Protein AF-A0AAU0UJY5-F1 (afdb_monomer)

Solvent-accessible surface area (backbone atoms only — not comparable to full-atom values): 5313 Å² total; per-residue (Å²): 139,72,35,35,26,41,37,38,52,58,95,72,60,70,68,59,39,50,55,51,46,69,63,36,42,86,74,58,39,49,67,48,98,56,62,49,30,35,36,32,80,39,53,58,68,58,50,48,68,59,44,50,62,57,39,45,75,74,70,46,58,52,42,83,30,39,36,37,37,23,26,42,86,87,66,46,75,42,35,34,36,46,70,77,39,81,48,68,56,74,79,90,76,132

Foldseek 3Di:
DFKKKKKFFPDDDPVLLVVLCVVCVVVAWAADVPSRIIMHRDDPVVVCVPNVVSCVVSPHPCQATMKMWIADPVRDTAWMDHNNDIDGDDPPDD

Secondary structure (DSSP, 8-state):
---EEEEEE-S--HHHHHHHHHHHGGGT-EE-SSTTEEEEES-HHHHHHHHHHHHHHTT--HHHHEEEEEE-TT--EEEEEETTEEEE---S--

Radius of gyration: 13.23 Å; Cα contacts (8 Å, |Δi|>4): 161; chains: 1; bounding box: 33×24×38 Å

Mean predicted aligned error: 5.5 Å

Nearest PDB structures (foldseek):
  6zi1-assembly1_AAA  TM=7.042E-01  e=6.675E-01  Haemophilus influenzae 86-028NP
  1eb0-assembly1_A  TM=5.970E-01  e=4.553E-01  Sporosarcina pasteurii
  1gmv-assembly1_B  TM=5.786E-01  e=1.112E+00  Klebsiella aerogenes
  1gmw-assembly1_D  TM=5.783E-01  e=1.185E+00  Klebsiella aerogenes
  1gmu-assembly3_C  TM=5.522E-01  e=1.263E+00  Klebsiella aerogenes

Structure (mmCIF, N/CA/C/O backbone):
data_AF-A0AAU0UJY5-F1
#
_entry.id   AF-A0AAU0UJY5-F1
#
loop_
_atom_site.group_PDB
_atom_site.id
_atom_site.type_symbol
_atom_site.label_atom_id
_atom_site.label_alt_id
_atom_site.label_comp_id
_atom_site.label_asym_id
_atom_site.label_entity_id
_atom_site.label_seq_id
_atom_site.pdbx_PDB_ins_code
_atom_site.Cartn_x
_atom_site.Cartn_y
_atom_site.Cartn_z
_atom_site.occupancy
_atom_site.B_iso_or_equiv
_atom_site.auth_seq_id
_atom_site.auth_comp_id
_atom_site.auth_asym_id
_atom_site.auth_atom_id
_atom_site.pdbx_PDB_model_num
ATOM 1 N N . MET A 1 1 ? 21.065 -1.564 -5.754 1.00 56.19 1 MET A N 1
ATOM 2 C CA . MET A 1 1 ? 19.831 -1.329 -6.517 1.00 56.19 1 MET A CA 1
ATOM 3 C C . MET A 1 1 ? 18.679 -1.501 -5.556 1.00 56.19 1 MET A C 1
ATOM 5 O O . MET A 1 1 ? 18.430 -2.622 -5.123 1.00 56.19 1 MET A O 1
ATOM 9 N N . LEU A 1 2 ? 18.086 -0.397 -5.112 1.00 67.06 2 LEU A N 1
ATOM 10 C CA . LEU A 1 2 ? 16.936 -0.413 -4.209 1.00 67.06 2 LEU A CA 1
ATOM 11 C C . LEU A 1 2 ? 15.679 -0.104 -5.023 1.00 67.06 2 LEU A C 1
ATOM 13 O O . LEU A 1 2 ? 15.510 1.012 -5.506 1.00 67.06 2 LEU A O 1
ATOM 17 N N . ASN A 1 3 ? 14.810 -1.100 -5.182 1.00 82.56 3 ASN A N 1
ATOM 18 C CA . ASN A 1 3 ? 13.511 -0.905 -5.815 1.00 82.56 3 ASN A CA 1
ATOM 19 C C . ASN A 1 3 ? 12.561 -0.198 -4.842 1.00 82.56 3 ASN A C 1
ATOM 21 O O . ASN A 1 3 ? 12.641 -0.383 -3.621 1.00 82.56 3 ASN A O 1
ATOM 25 N N . LYS A 1 4 ? 11.650 0.605 -5.389 1.00 90.62 4 LYS A N 1
ATOM 26 C CA . LYS A 1 4 ? 10.583 1.255 -4.626 1.00 90.62 4 LYS A CA 1
ATOM 27 C C . LYS A 1 4 ? 9.235 0.681 -5.023 1.00 90.62 4 LYS A C 1
ATOM 29 O O . LYS A 1 4 ? 8.931 0.563 -6.207 1.00 90.62 4 LYS A O 1
ATOM 34 N N . VAL A 1 5 ? 8.408 0.376 -4.032 1.00 92.62 5 VAL A N 1
ATOM 35 C CA . VAL A 1 5 ? 7.012 -0.003 -4.230 1.00 92.62 5 VAL A CA 1
ATOM 36 C C . VAL A 1 5 ? 6.128 1.158 -3.819 1.00 92.62 5 VAL A C 1
ATOM 38 O O . VAL A 1 5 ? 6.148 1.579 -2.666 1.00 92.62 5 VAL A O 1
ATOM 41 N N . ASN A 1 6 ? 5.307 1.614 -4.756 1.00 93.81 6 ASN A N 1
ATOM 42 C CA . ASN A 1 6 ? 4.267 2.604 -4.533 1.00 93.81 6 ASN A CA 1
ATOM 43 C C . ASN A 1 6 ? 2.919 1.891 -4.462 1.00 93.81 6 ASN A C 1
ATOM 45 O O . ASN A 1 6 ? 2.554 1.150 -5.377 1.00 93.81 6 ASN A O 1
ATOM 49 N N . GLY A 1 7 ? 2.172 2.121 -3.392 1.00 92.94 7 GLY A N 1
ATOM 50 C CA . GLY A 1 7 ? 0.849 1.565 -3.175 1.00 92.94 7 GLY A CA 1
ATOM 51 C C . GLY A 1 7 ? -0.247 2.619 -3.194 1.00 92.94 7 GLY A C 1
ATOM 52 O O . GLY A 1 7 ? -0.039 3.780 -2.836 1.00 92.94 7 GLY A O 1
ATOM 53 N N . SER A 1 8 ? -1.438 2.200 -3.611 1.00 92.88 8 SER A N 1
ATOM 54 C CA . SER A 1 8 ? -2.661 2.982 -3.460 1.00 92.88 8 SER A CA 1
ATOM 55 C C . SER A 1 8 ? -3.864 2.107 -3.115 1.00 92.88 8 SER A C 1
ATOM 57 O O . SER A 1 8 ? -3.942 0.957 -3.552 1.00 92.88 8 SER A O 1
ATOM 59 N N . LEU A 1 9 ? -4.793 2.674 -2.343 1.00 90.44 9 LEU A N 1
ATOM 60 C CA . LEU A 1 9 ? -6.050 2.052 -1.925 1.00 90.44 9 LEU A CA 1
ATOM 61 C C . LEU A 1 9 ? -7.260 2.874 -2.384 1.00 90.44 9 LEU A C 1
ATOM 63 O O . LEU A 1 9 ? -7.292 4.089 -2.200 1.00 90.44 9 LEU A O 1
ATOM 67 N N . LYS A 1 10 ? -8.288 2.236 -2.950 1.00 86.12 10 LYS A N 1
ATOM 68 C CA . LYS A 1 10 ? -9.509 2.928 -3.412 1.00 86.12 10 LYS A CA 1
ATOM 69 C C . LYS A 1 10 ? -10.662 2.816 -2.412 1.00 86.12 10 LYS A C 1
ATOM 71 O O . LYS A 1 10 ? -10.778 1.833 -1.701 1.00 86.12 10 LYS A O 1
ATOM 76 N N . GLY A 1 11 ? -11.540 3.828 -2.385 1.00 69.25 11 GLY A N 1
ATOM 77 C CA . GLY A 1 11 ? -12.889 3.714 -1.802 1.00 69.25 11 GLY A CA 1
ATOM 78 C C . GLY A 1 11 ? -12.997 3.691 -0.269 1.00 69.25 11 GLY A C 1
ATOM 79 O O . GLY A 1 11 ? -13.998 3.209 0.258 1.00 69.25 11 GLY A O 1
ATOM 80 N N . MET A 1 12 ? -12.004 4.200 0.468 1.00 72.94 12 MET A N 1
ATOM 81 C CA . MET A 1 12 ? -11.883 3.920 1.908 1.00 72.94 12 MET A CA 1
ATOM 82 C C . MET A 1 12 ? -12.267 5.067 2.844 1.00 72.94 12 MET A C 1
ATOM 84 O O . MET A 1 12 ? -11.991 6.241 2.604 1.00 72.94 12 MET A O 1
ATOM 88 N N . LYS A 1 13 ? -12.847 4.693 3.994 1.00 82.06 13 LYS A N 1
ATOM 89 C CA . LYS A 1 13 ? -13.102 5.609 5.115 1.00 82.06 13 LYS A CA 1
ATOM 90 C C . LYS A 1 13 ? -11.784 6.012 5.781 1.00 82.06 13 LYS A C 1
ATOM 92 O O . LYS A 1 13 ? -10.959 5.155 6.101 1.00 82.06 13 LYS A O 1
ATOM 97 N N . ALA A 1 14 ? -11.641 7.300 6.094 1.00 84.44 14 ALA A N 1
ATOM 98 C CA . ALA A 1 14 ? -10.430 7.871 6.691 1.00 84.44 14 ALA A CA 1
ATOM 99 C C . ALA A 1 14 ? -9.961 7.158 7.978 1.00 84.44 14 ALA A C 1
ATOM 101 O O . ALA A 1 14 ? -8.762 7.037 8.212 1.00 84.44 14 ALA A O 1
ATOM 102 N N . GLU A 1 15 ? -10.881 6.647 8.802 1.00 87.88 15 GLU A N 1
ATOM 103 C CA . GLU A 1 15 ? -10.535 5.927 10.037 1.00 87.88 15 GLU A CA 1
ATOM 10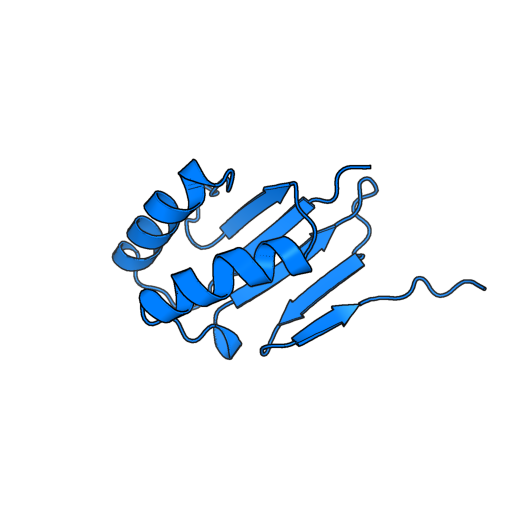4 C C . GLU A 1 15 ? -9.753 4.628 9.770 1.00 87.88 15 GLU A C 1
ATOM 106 O O . GLU A 1 15 ? -8.790 4.327 10.474 1.00 87.88 15 GLU A O 1
ATOM 111 N N . ARG A 1 16 ? -10.126 3.871 8.729 1.00 86.94 16 ARG A N 1
ATOM 112 C CA . ARG A 1 16 ? -9.439 2.620 8.370 1.00 86.94 16 ARG A CA 1
ATOM 113 C C . ARG A 1 16 ? -8.057 2.890 7.792 1.00 86.94 16 ARG A C 1
ATOM 115 O O . ARG A 1 16 ? -7.112 2.201 8.157 1.00 86.94 16 ARG A O 1
ATOM 122 N N . LEU A 1 17 ? -7.929 3.931 6.967 1.00 89.44 17 LEU A N 1
ATOM 123 C CA . LEU A 1 17 ? -6.635 4.363 6.431 1.00 89.44 17 LEU A CA 1
ATOM 124 C C . LEU A 1 17 ? -5.672 4.793 7.545 1.00 89.44 17 LEU A C 1
ATOM 126 O O . LEU A 1 17 ? -4.494 4.464 7.492 1.00 89.44 17 LEU A O 1
ATOM 130 N N . ARG A 1 18 ? -6.168 5.454 8.600 1.00 91.69 18 ARG A N 1
ATOM 131 C CA . ARG A 1 18 ? -5.349 5.787 9.780 1.00 91.69 18 ARG A CA 1
ATOM 132 C C . ARG A 1 18 ? -4.880 4.546 10.540 1.00 91.69 18 ARG A C 1
ATOM 134 O O . ARG A 1 18 ? -3.724 4.495 10.942 1.00 91.69 18 ARG A O 1
ATOM 141 N N . LYS A 1 19 ? -5.749 3.544 10.725 1.00 92.38 19 LYS A N 1
ATOM 142 C CA . LYS A 1 19 ? -5.365 2.268 11.361 1.00 92.38 19 LYS A CA 1
ATOM 143 C C . LYS A 1 19 ? -4.297 1.546 10.546 1.00 92.38 19 LYS A C 1
ATOM 145 O O . LYS A 1 19 ? -3.288 1.141 11.109 1.00 92.38 19 LYS A O 1
ATOM 150 N N . LEU A 1 20 ? -4.496 1.463 9.231 1.00 91.50 20 LEU A N 1
ATOM 151 C CA . LEU A 1 20 ? -3.526 0.881 8.310 1.00 91.50 20 LEU A CA 1
ATOM 152 C C . LEU A 1 20 ? -2.178 1.609 8.390 1.00 91.50 20 LEU A C 1
ATOM 154 O O . LEU A 1 20 ? -1.151 0.969 8.584 1.00 91.50 20 LEU A O 1
ATOM 158 N N . LYS A 1 21 ? -2.191 2.945 8.325 1.00 93.00 21 LYS A N 1
ATOM 159 C CA . LYS A 1 21 ? -0.995 3.777 8.475 1.00 93.00 21 LYS A CA 1
ATOM 160 C C . LYS A 1 21 ? -0.228 3.452 9.759 1.00 93.00 21 LYS A C 1
ATOM 162 O O . LYS A 1 21 ? 0.958 3.152 9.691 1.00 93.00 21 LYS A O 1
ATOM 167 N N . ASN A 1 22 ? -0.907 3.443 10.905 1.00 94.06 22 ASN A N 1
ATOM 168 C CA . ASN A 1 22 ? -0.272 3.175 12.199 1.00 94.06 22 ASN A CA 1
ATOM 169 C C . ASN A 1 22 ? 0.370 1.778 12.282 1.00 94.06 22 ASN A C 1
ATOM 171 O O . ASN A 1 22 ? 1.309 1.587 13.048 1.00 94.06 22 ASN A O 1
ATOM 175 N N . MET A 1 23 ? -0.143 0.799 11.530 1.00 93.00 23 MET A N 1
ATOM 176 C CA . MET A 1 23 ? 0.427 -0.552 11.468 1.00 93.00 23 MET A CA 1
ATOM 177 C C . MET A 1 23 ? 1.622 -0.639 10.515 1.00 93.00 23 MET A C 1
ATOM 179 O O . MET A 1 23 ? 2.555 -1.391 10.780 1.00 93.00 23 MET A O 1
ATOM 183 N N . LEU A 1 24 ? 1.599 0.122 9.420 1.00 92.81 24 LEU A N 1
ATOM 184 C CA . LEU A 1 24 ? 2.596 0.037 8.354 1.00 92.81 24 LEU A CA 1
ATOM 185 C C . LEU A 1 24 ? 3.780 0.999 8.530 1.00 92.81 24 LEU A C 1
ATOM 187 O O . LEU A 1 24 ? 4.886 0.664 8.112 1.00 92.81 24 LEU A O 1
ATOM 191 N N . GLU A 1 25 ? 3.607 2.152 9.181 1.00 93.44 25 GLU A N 1
ATOM 192 C CA . GLU A 1 25 ? 4.717 3.082 9.464 1.00 93.44 25 GLU A CA 1
ATOM 19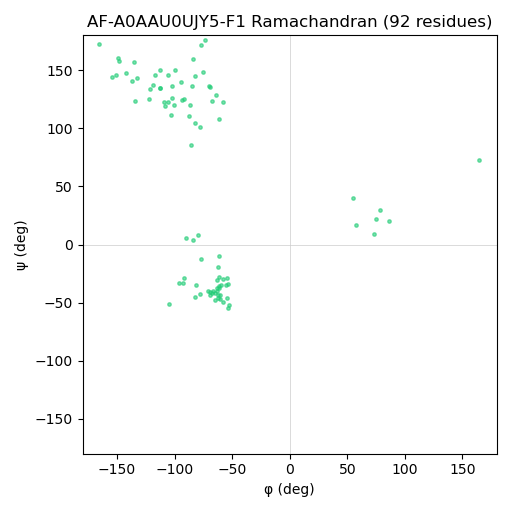3 C C . GLU A 1 25 ? 5.890 2.413 10.210 1.00 93.44 25 GLU A C 1
ATOM 195 O O . GLU A 1 25 ? 7.029 2.552 9.758 1.00 93.44 25 GLU A O 1
ATOM 200 N N . PRO A 1 26 ? 5.671 1.608 11.273 1.00 94.69 26 PRO A N 1
ATOM 201 C CA . PRO A 1 26 ? 6.758 0.887 11.944 1.00 94.69 26 PRO A CA 1
ATOM 202 C C . PRO A 1 26 ? 7.484 -0.127 11.048 1.00 94.69 26 PRO A C 1
ATOM 204 O O . PRO A 1 26 ? 8.604 -0.528 11.354 1.00 94.69 26 PRO A O 1
ATOM 207 N N . MET A 1 27 ? 6.856 -0.552 9.947 1.00 92.56 27 MET A N 1
ATOM 208 C CA . MET A 1 27 ? 7.414 -1.493 8.970 1.00 92.56 27 MET A CA 1
ATOM 209 C C . MET A 1 27 ? 8.178 -0.788 7.835 1.00 92.56 27 MET A C 1
ATOM 211 O O . MET A 1 27 ? 8.598 -1.451 6.881 1.00 92.56 27 MET A O 1
ATOM 215 N N . GLY A 1 28 ? 8.348 0.537 7.921 1.00 93.50 28 GLY A N 1
ATOM 216 C CA . GLY A 1 28 ? 9.083 1.349 6.950 1.00 93.50 28 GLY A CA 1
ATOM 217 C C . GLY A 1 28 ? 8.253 1.825 5.757 1.00 93.50 28 GLY A C 1
ATOM 218 O O . GLY A 1 28 ? 8.833 2.144 4.721 1.00 93.50 28 GLY A O 1
ATOM 219 N N . TYR A 1 29 ? 6.920 1.837 5.870 1.00 95.12 29 TYR A N 1
ATOM 220 C CA . TYR A 1 29 ? 6.058 2.479 4.876 1.00 95.12 29 TYR A CA 1
ATOM 221 C C . TYR A 1 29 ? 5.908 3.969 5.163 1.00 95.12 29 TYR A C 1
ATOM 223 O O . TYR A 1 29 ? 5.633 4.377 6.291 1.00 95.12 29 TYR A O 1
ATOM 231 N N . GLU A 1 30 ? 5.993 4.773 4.114 1.00 95.25 30 GLU A N 1
ATOM 232 C CA . GLU A 1 30 ? 5.810 6.216 4.167 1.00 95.25 30 GLU A CA 1
ATOM 233 C C . GLU A 1 30 ? 4.489 6.585 3.494 1.00 95.25 30 GLU A C 1
ATOM 235 O O . GLU A 1 30 ? 4.256 6.256 2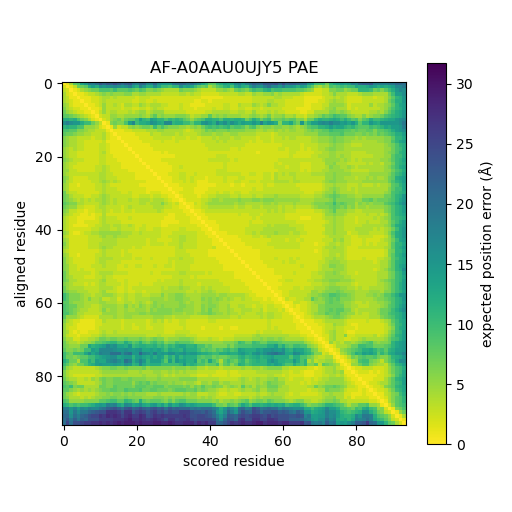.334 1.00 95.25 30 GLU A O 1
ATOM 240 N N . PHE A 1 31 ? 3.596 7.254 4.223 1.00 93.56 31 PHE A N 1
ATOM 241 C CA . PHE A 1 31 ? 2.300 7.686 3.698 1.00 93.56 31 PHE A CA 1
ATOM 242 C C . PHE A 1 31 ? 2.364 9.121 3.191 1.00 93.56 31 PHE A C 1
ATOM 244 O O . PHE A 1 31 ? 2.926 10.002 3.843 1.00 93.56 31 PHE A O 1
ATOM 251 N N . SER A 1 32 ? 1.710 9.375 2.060 1.00 91.06 32 SER A N 1
ATOM 252 C CA . SER A 1 32 ? 1.553 10.737 1.556 1.00 91.06 32 SER A CA 1
ATOM 253 C C . SER A 1 32 ? 0.524 11.531 2.381 1.00 91.06 32 SER A C 1
ATOM 255 O O . SER A 1 32 ? -0.144 10.990 3.266 1.00 91.06 32 SER A O 1
ATOM 257 N N . GLN A 1 33 ? 0.348 12.822 2.071 1.00 87.62 33 GLN A N 1
ATOM 258 C CA . GLN A 1 33 ? -0.754 13.620 2.640 1.00 87.62 33 GLN A CA 1
ATOM 259 C C . GLN A 1 33 ? -2.124 12.971 2.376 1.00 87.62 33 GLN A C 1
ATOM 261 O O . GLN A 1 33 ? -3.021 13.023 3.218 1.00 87.62 33 GLN A O 1
ATOM 266 N N . ASP A 1 34 ? -2.261 12.326 1.217 1.00 88.69 34 ASP A N 1
ATOM 267 C CA . ASP A 1 34 ? -3.352 11.416 0.912 1.00 88.69 34 ASP A CA 1
ATOM 268 C C . ASP A 1 34 ? -3.030 10.039 1.512 1.00 88.69 34 ASP A C 1
ATOM 270 O O . ASP A 1 34 ? -2.209 9.287 0.983 1.00 88.69 34 ASP A O 1
ATOM 274 N N . LEU A 1 35 ? -3.690 9.707 2.627 1.00 88.75 35 LEU A N 1
ATOM 275 C CA . LEU A 1 35 ? -3.499 8.445 3.354 1.00 88.75 35 LEU A CA 1
ATOM 276 C C . LEU A 1 35 ? -3.848 7.198 2.531 1.00 88.75 35 LEU A C 1
ATOM 278 O O . LEU A 1 35 ? -3.595 6.081 2.978 1.00 88.75 35 LEU A O 1
ATOM 282 N N . SER A 1 36 ? -4.462 7.365 1.360 1.00 89.56 36 SER A N 1
ATOM 283 C CA . SER A 1 36 ? -4.687 6.262 0.436 1.00 89.56 36 SER A CA 1
ATOM 284 C C . SER A 1 36 ? -3.432 5.862 -0.336 1.00 89.56 36 SER A C 1
ATOM 286 O O . SER A 1 36 ? -3.444 4.800 -0.949 1.00 89.56 36 SER A O 1
ATOM 288 N N . LYS A 1 37 ? -2.363 6.669 -0.305 1.00 93.31 37 LYS A N 1
ATOM 289 C CA . LYS A 1 37 ? -1.113 6.440 -1.037 1.00 93.31 37 LYS A CA 1
ATOM 290 C C . LYS A 1 37 ? 0.065 6.306 -0.087 1.00 93.31 37 LYS A C 1
ATOM 292 O O . LYS A 1 37 ? 0.209 7.093 0.853 1.00 93.31 37 LYS A O 1
ATOM 297 N N . PHE A 1 38 ? 0.924 5.343 -0.379 1.00 94.56 38 PHE A N 1
ATOM 298 C CA . PHE A 1 38 ? 2.099 5.042 0.426 1.00 94.56 38 PHE A CA 1
ATOM 299 C C . PHE A 1 38 ? 3.234 4.488 -0.430 1.00 94.56 38 PHE A C 1
ATOM 301 O O . PHE A 1 38 ? 3.000 3.991 -1.531 1.00 94.56 38 PHE A O 1
ATOM 308 N N . GLU A 1 39 ? 4.455 4.544 0.082 1.00 95.00 39 GLU A N 1
ATOM 309 C CA . GLU A 1 39 ? 5.628 3.948 -0.550 1.00 95.00 39 GLU A CA 1
ATOM 310 C C . GLU A 1 39 ? 6.500 3.190 0.451 1.00 95.00 39 GLU A C 1
ATOM 312 O O . GLU A 1 39 ? 6.443 3.431 1.656 1.00 95.00 39 GLU A O 1
ATOM 317 N N . LYS A 1 40 ? 7.294 2.243 -0.050 1.00 94.19 40 LYS A N 1
ATOM 318 C CA . LYS A 1 40 ? 8.331 1.540 0.712 1.00 94.19 40 LYS A CA 1
ATOM 319 C C . LYS A 1 40 ? 9.459 1.105 -0.211 1.00 94.19 40 LYS A C 1
ATOM 321 O O . LYS A 1 40 ? 9.233 0.708 -1.353 1.00 94.19 40 LYS A O 1
ATOM 326 N N . THR A 1 41 ? 10.680 1.116 0.309 1.00 92.69 41 THR A N 1
ATOM 327 C CA . THR A 1 41 ? 11.823 0.494 -0.368 1.00 92.69 41 THR A CA 1
ATOM 328 C C . THR A 1 41 ? 11.768 -1.023 -0.164 1.00 92.69 41 THR A C 1
ATOM 330 O O . THR A 1 41 ? 12.080 -1.515 0.920 1.00 92.69 41 THR A O 1
ATOM 333 N N . ALA A 1 42 ? 11.303 -1.760 -1.173 1.00 90.81 42 ALA A N 1
ATOM 334 C CA . ALA A 1 42 ? 11.081 -3.208 -1.135 1.00 90.81 42 ALA A CA 1
ATOM 335 C C . ALA A 1 42 ? 10.891 -3.771 -2.557 1.00 90.81 42 ALA A C 1
ATOM 337 O O . ALA A 1 42 ? 10.757 -3.014 -3.516 1.00 90.81 42 ALA A O 1
ATOM 338 N N . THR A 1 43 ? 10.838 -5.101 -2.687 1.00 89.88 43 THR A N 1
ATOM 339 C CA . THR A 1 43 ? 10.300 -5.760 -3.890 1.00 89.88 43 THR A CA 1
ATOM 340 C C . THR A 1 43 ? 8.782 -5.872 -3.804 1.00 89.88 43 THR A C 1
ATOM 342 O O . THR A 1 43 ? 8.215 -5.848 -2.702 1.00 89.88 43 THR A O 1
ATOM 345 N N . ILE A 1 44 ? 8.107 -6.047 -4.944 1.00 90.75 44 ILE A N 1
ATOM 346 C CA . ILE A 1 44 ? 6.649 -6.194 -4.942 1.00 90.75 44 ILE A CA 1
ATOM 347 C C . ILE A 1 44 ? 6.188 -7.416 -4.147 1.00 90.75 44 ILE A C 1
ATOM 349 O O . ILE A 1 44 ? 5.180 -7.339 -3.455 1.00 90.75 44 ILE A O 1
ATOM 353 N N . GLU A 1 45 ? 6.929 -8.523 -4.174 1.00 90.56 45 GLU A N 1
ATOM 354 C CA . GLU A 1 45 ? 6.576 -9.746 -3.443 1.00 90.56 45 GLU A CA 1
ATOM 355 C C . GLU A 1 45 ? 6.652 -9.550 -1.931 1.00 90.56 45 GLU A C 1
ATOM 357 O O . GLU A 1 45 ? 5.781 -10.030 -1.202 1.00 90.56 45 GLU A O 1
ATOM 362 N N . SER A 1 46 ? 7.672 -8.825 -1.464 1.00 91.94 46 SER A N 1
ATOM 363 C CA . SER A 1 46 ? 7.810 -8.484 -0.050 1.00 91.94 46 SER A CA 1
ATOM 364 C C . SER A 1 46 ? 6.657 -7.581 0.389 1.00 91.94 46 SER A C 1
ATOM 366 O O . SER A 1 46 ? 5.959 -7.887 1.355 1.00 91.94 46 SER A O 1
ATOM 368 N N . ALA A 1 47 ? 6.371 -6.534 -0.392 1.00 92.62 47 ALA A N 1
ATOM 369 C CA . ALA A 1 47 ? 5.273 -5.619 -0.102 1.00 92.62 47 ALA A CA 1
ATOM 370 C C . ALA A 1 47 ? 3.908 -6.327 -0.093 1.00 92.62 47 ALA A C 1
ATOM 372 O O . ALA A 1 47 ? 3.112 -6.116 0.816 1.00 92.62 47 ALA A O 1
ATOM 373 N N . VAL A 1 48 ? 3.637 -7.214 -1.056 1.00 92.12 48 VAL A N 1
ATOM 374 C CA . VAL A 1 48 ? 2.408 -8.027 -1.090 1.00 92.12 48 VAL A CA 1
ATOM 375 C C . VAL A 1 48 ? 2.306 -8.913 0.155 1.00 92.12 48 VAL A C 1
ATOM 377 O O . VAL A 1 48 ? 1.259 -8.935 0.797 1.00 92.12 48 VAL A O 1
ATOM 380 N N . SER A 1 49 ? 3.385 -9.605 0.528 1.00 92.81 49 SER A N 1
ATOM 381 C CA . SER A 1 49 ? 3.391 -10.525 1.677 1.00 92.81 49 SER A CA 1
ATOM 382 C C . SER A 1 49 ? 3.125 -9.818 3.009 1.00 92.81 49 SER A C 1
ATOM 384 O O . SER A 1 49 ? 2.537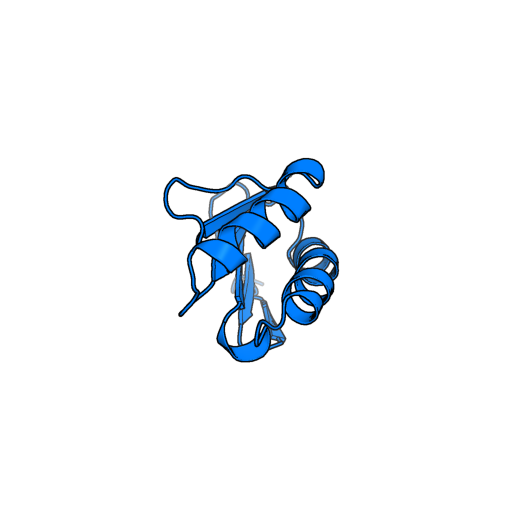 -10.404 3.913 1.00 92.81 49 SER A O 1
ATOM 386 N N . GLU A 1 50 ? 3.534 -8.555 3.127 1.00 93.19 50 GLU A N 1
ATOM 387 C CA . GLU A 1 50 ? 3.281 -7.721 4.303 1.00 93.19 50 GLU A CA 1
ATOM 388 C C . GLU A 1 50 ? 1.883 -7.080 4.281 1.00 93.19 50 GLU A C 1
ATOM 390 O O . GLU A 1 50 ? 1.179 -7.080 5.291 1.00 93.19 50 GLU A O 1
ATOM 395 N N . LEU A 1 51 ? 1.469 -6.520 3.139 1.00 91.56 51 LEU A N 1
ATOM 396 C CA . LEU A 1 51 ? 0.265 -5.692 3.036 1.00 91.56 51 LEU A CA 1
ATOM 397 C C . LEU A 1 51 ? -1.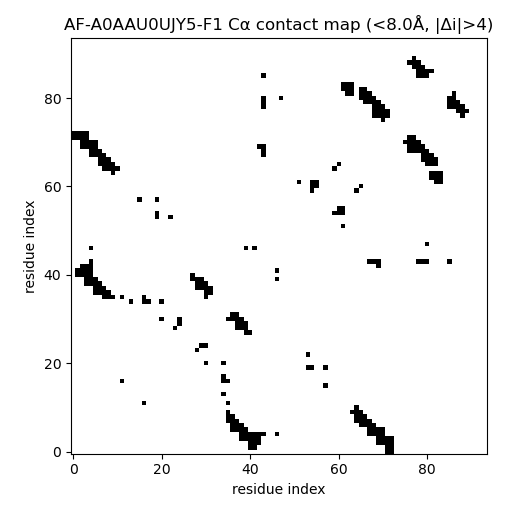020 -6.503 2.995 1.00 91.56 51 LEU A C 1
ATOM 399 O O . LEU A 1 51 ? -1.993 -6.108 3.636 1.00 91.56 51 LEU A O 1
ATOM 403 N N . VAL A 1 52 ? -1.044 -7.608 2.246 1.00 90.88 52 VAL A N 1
ATOM 404 C CA . VAL A 1 52 ? -2.245 -8.439 2.072 1.00 90.88 52 VAL A CA 1
ATOM 405 C C . VAL A 1 52 ? -2.835 -8.866 3.423 1.00 90.88 52 VAL A C 1
ATOM 407 O O . VAL A 1 52 ? -3.987 -8.520 3.669 1.00 90.88 52 VAL A O 1
ATOM 410 N N . PRO A 1 53 ? -2.095 -9.500 4.356 1.00 92.56 53 PRO A N 1
ATOM 411 C CA . PRO A 1 53 ? -2.696 -9.948 5.615 1.00 92.56 53 PRO A CA 1
ATOM 412 C C . PRO A 1 53 ? -3.214 -8.789 6.480 1.00 92.56 53 PRO A C 1
ATOM 414 O O . PRO A 1 53 ? -4.274 -8.901 7.093 1.00 92.56 53 PRO A O 1
ATOM 417 N N . ILE A 1 54 ? -2.508 -7.653 6.511 1.00 91.81 54 ILE A N 1
ATOM 418 C CA . ILE A 1 54 ? -2.905 -6.478 7.308 1.00 91.81 54 ILE A CA 1
ATOM 419 C C . ILE A 1 54 ? -4.166 -5.830 6.726 1.00 91.81 54 ILE A C 1
ATOM 421 O O . ILE A 1 54 ? -5.085 -5.451 7.458 1.00 91.81 54 ILE A O 1
ATOM 425 N N . THR A 1 55 ? -4.223 -5.702 5.403 1.00 89.00 55 THR A N 1
ATOM 426 C CA . THR A 1 55 ? -5.387 -5.144 4.709 1.00 89.00 55 THR A CA 1
ATOM 427 C C . THR A 1 55 ? -6.589 -6.091 4.804 1.00 89.00 55 THR A C 1
ATOM 429 O O . THR A 1 55 ? -7.682 -5.642 5.135 1.00 89.00 55 THR A O 1
ATOM 432 N N . GLU A 1 56 ? -6.421 -7.405 4.674 1.00 89.81 56 GLU A N 1
ATOM 433 C CA . GLU A 1 56 ? -7.511 -8.367 4.912 1.00 89.81 56 GLU A CA 1
ATOM 434 C C . GLU A 1 56 ? -8.022 -8.322 6.361 1.00 89.81 56 GLU A C 1
ATOM 436 O O . GLU A 1 56 ? -9.232 -8.257 6.586 1.00 89.81 56 GLU A O 1
ATOM 441 N N . GLN A 1 57 ? -7.128 -8.260 7.356 1.00 90.12 57 GLN A N 1
ATOM 442 C CA . GLN A 1 57 ? -7.498 -8.175 8.776 1.00 90.12 57 GLN A CA 1
ATOM 443 C C . GLN A 1 57 ? -8.340 -6.930 9.095 1.00 90.12 57 GLN A C 1
ATOM 445 O O . GLN A 1 57 ? -9.231 -6.967 9.945 1.00 90.12 57 GLN A O 1
ATOM 450 N N . LEU A 1 58 ? -8.073 -5.817 8.414 1.00 88.44 58 LEU A N 1
ATOM 451 C CA . LEU A 1 58 ? -8.828 -4.574 8.565 1.00 88.44 58 LEU A CA 1
ATOM 452 C C . LEU A 1 58 ? -10.116 -4.539 7.710 1.00 88.44 58 LEU A C 1
ATOM 454 O O . LEU A 1 58 ? -10.835 -3.531 7.717 1.00 88.44 58 LEU A O 1
ATOM 458 N N . GLY A 1 59 ? -10.427 -5.635 7.010 1.00 86.44 59 GLY A N 1
ATOM 459 C CA . GLY A 1 59 ? -11.643 -5.822 6.221 1.00 86.44 59 GLY A CA 1
ATOM 460 C C . GLY A 1 59 ? -11.617 -5.120 4.864 1.00 86.44 59 GLY A C 1
ATOM 461 O O . GLY A 1 59 ? -12.669 -4.668 4.404 1.00 86.44 59 GLY A O 1
ATOM 462 N N . PHE A 1 60 ? -10.436 -4.956 4.265 1.00 84.62 60 PHE A N 1
ATOM 463 C CA . PHE A 1 60 ? -10.284 -4.439 2.904 1.00 84.62 60 PHE A CA 1
ATOM 464 C C . PHE A 1 60 ? -10.486 -5.561 1.880 1.00 84.62 60 PHE A C 1
ATOM 466 O O . PHE A 1 60 ? -10.062 -6.696 2.111 1.00 84.62 60 PHE A O 1
ATOM 473 N N . ASN A 1 61 ? -11.075 -5.241 0.723 1.00 86.81 61 ASN A N 1
ATOM 474 C CA . ASN A 1 61 ? -11.072 -6.156 -0.410 1.00 86.81 61 ASN A CA 1
ATOM 475 C C . ASN A 1 61 ? -9.780 -5.945 -1.197 1.00 86.81 61 ASN A C 1
ATOM 477 O O . ASN A 1 61 ? -9.728 -5.183 -2.157 1.00 86.81 61 ASN A O 1
ATOM 481 N N . VAL A 1 62 ? -8.717 -6.625 -0.780 1.00 85.12 62 VAL A N 1
ATOM 482 C CA . VAL A 1 62 ? -7.370 -6.460 -1.350 1.00 85.12 62 VAL A CA 1
ATOM 483 C C . VAL A 1 62 ? -7.337 -6.660 -2.866 1.00 85.12 62 VAL A C 1
ATOM 485 O O . VAL A 1 62 ? -6.539 -6.033 -3.556 1.00 85.12 62 VAL A O 1
ATOM 488 N N . TRP A 1 63 ? -8.235 -7.482 -3.403 1.00 85.50 63 TRP A N 1
ATOM 489 C CA . TRP A 1 63 ? -8.314 -7.741 -4.834 1.00 85.50 63 TRP A CA 1
ATOM 490 C C . TRP A 1 63 ? -8.754 -6.513 -5.632 1.00 85.50 63 TRP A C 1
ATOM 492 O O . TRP A 1 63 ? -8.195 -6.253 -6.693 1.00 85.50 63 TRP A O 1
ATOM 502 N N . GLU A 1 64 ? -9.730 -5.763 -5.130 1.00 85.56 64 GLU A N 1
ATOM 503 C CA . GLU A 1 64 ? -10.316 -4.616 -5.835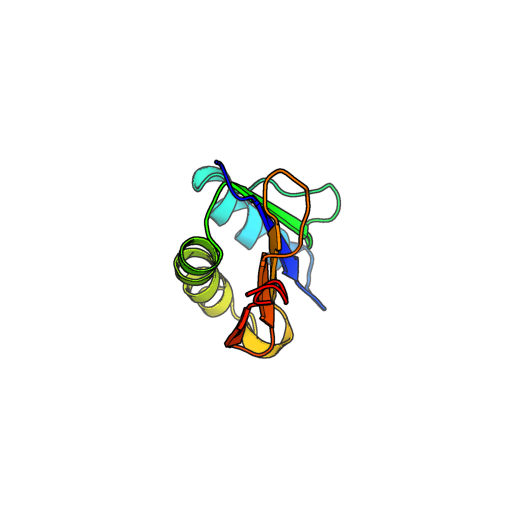 1.00 85.56 64 GLU A CA 1
ATOM 504 C C . GLU A 1 64 ? -9.691 -3.286 -5.400 1.00 85.56 64 GLU A C 1
ATOM 506 O O . GLU A 1 64 ? -9.542 -2.359 -6.203 1.00 85.56 64 GLU A O 1
ATOM 511 N N . ASP A 1 65 ? -9.307 -3.203 -4.129 1.00 87.94 65 ASP A N 1
ATOM 512 C CA . ASP A 1 65 ? -8.939 -1.950 -3.489 1.00 87.94 65 ASP A CA 1
ATOM 513 C C . ASP A 1 65 ? -7.437 -1.681 -3.566 1.00 87.94 65 ASP A C 1
ATOM 515 O O . ASP A 1 65 ? -7.058 -0.514 -3.666 1.00 87.94 65 ASP A O 1
ATOM 519 N N . LEU A 1 66 ? -6.583 -2.715 -3.524 1.00 91.25 66 LEU A N 1
ATOM 520 C CA . LEU A 1 66 ? -5.128 -2.561 -3.438 1.00 91.25 66 LEU A CA 1
ATOM 521 C C . LEU A 1 66 ? -4.468 -2.589 -4.816 1.00 91.25 66 LEU A C 1
ATOM 523 O O . LEU A 1 66 ? -4.554 -3.556 -5.568 1.00 91.25 66 LEU A O 1
ATOM 527 N N . THR A 1 67 ? -3.719 -1.533 -5.115 1.00 93.31 67 THR A N 1
ATOM 528 C CA . THR A 1 67 ? -2.818 -1.483 -6.268 1.00 93.31 67 THR A CA 1
ATOM 529 C C . THR A 1 67 ? -1.405 -1.196 -5.788 1.00 93.31 67 THR A C 1
ATOM 531 O O . THR A 1 67 ? -1.192 -0.180 -5.129 1.00 93.31 67 THR A O 1
ATOM 534 N N . LEU A 1 68 ? -0.437 -2.039 -6.152 1.00 93.88 68 LEU A N 1
ATOM 535 C CA . LEU A 1 68 ? 0.991 -1.791 -5.913 1.00 93.88 68 LEU A CA 1
ATOM 536 C C . LEU A 1 68 ? 1.728 -1.683 -7.235 1.00 93.88 68 LEU A C 1
ATOM 538 O O . LEU A 1 68 ? 1.393 -2.379 -8.186 1.00 93.88 68 LEU A O 1
ATOM 542 N N . THR A 1 69 ? 2.743 -0.838 -7.302 1.00 93.12 69 THR A N 1
ATOM 543 C CA .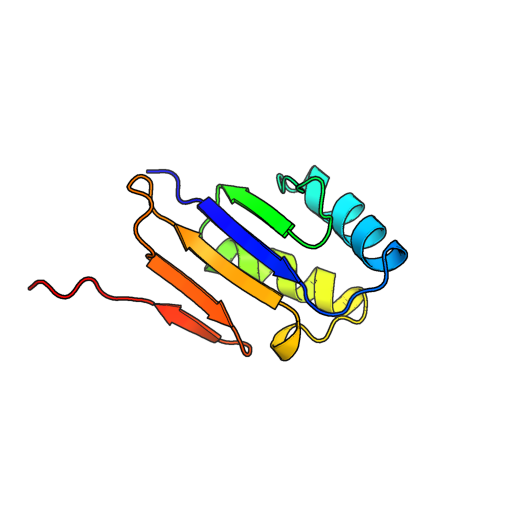 THR A 1 69 ? 3.624 -0.690 -8.460 1.00 93.12 69 THR A CA 1
ATOM 544 C C . THR A 1 69 ? 5.063 -0.658 -7.984 1.00 93.12 69 THR A C 1
ATOM 546 O O . THR A 1 69 ? 5.417 0.187 -7.172 1.00 93.12 69 THR A O 1
ATOM 549 N N . GLU A 1 70 ? 5.881 -1.565 -8.498 1.00 91.06 70 GLU A N 1
ATOM 550 C CA . GLU A 1 70 ? 7.323 -1.582 -8.286 1.00 91.06 70 GLU A CA 1
ATOM 551 C C . GLU A 1 70 ? 8.021 -0.807 -9.402 1.00 91.06 70 GLU A C 1
ATOM 553 O O . GLU A 1 70 ? 7.825 -1.078 -10.594 1.00 91.06 70 GLU A O 1
ATOM 558 N N . LEU A 1 71 ? 8.828 0.162 -8.988 1.00 86.38 71 LEU A N 1
ATOM 559 C CA . LEU A 1 71 ? 9.662 1.005 -9.828 1.00 86.38 71 LEU A CA 1
ATOM 560 C C . LEU A 1 71 ? 11.134 0.689 -9.545 1.00 86.38 71 LEU A C 1
ATOM 562 O O . LEU A 1 71 ? 11.543 0.594 -8.381 1.00 86.38 71 LEU A O 1
ATOM 566 N N . SER A 1 72 ? 11.930 0.550 -10.602 1.00 80.62 72 SER A N 1
ATOM 567 C CA . SER A 1 72 ? 13.394 0.526 -10.507 1.00 80.62 72 SER A CA 1
ATOM 568 C C . SER A 1 72 ? 13.967 1.938 -10.314 1.00 80.62 72 SER A C 1
ATOM 570 O O . SER A 1 72 ? 13.247 2.934 -10.391 1.00 80.62 72 SER A O 1
ATOM 572 N N . GLU A 1 73 ? 15.273 2.042 -10.044 1.00 71.62 73 GLU A N 1
ATOM 573 C CA . GLU A 1 73 ? 15.969 3.324 -9.805 1.00 71.62 73 GLU A CA 1
ATOM 574 C C . GLU A 1 73 ? 15.849 4.321 -10.973 1.00 71.62 73 GLU A C 1
ATOM 576 O O . GLU A 1 73 ? 15.813 5.530 -10.756 1.00 71.62 73 GLU A O 1
ATOM 581 N N . ASP A 1 74 ? 15.718 3.833 -12.206 1.00 74.75 74 ASP A N 1
ATOM 582 C CA . ASP A 1 74 ? 15.462 4.634 -13.411 1.00 74.75 74 ASP A CA 1
ATOM 583 C C . ASP A 1 74 ? 13.982 5.035 -13.573 1.00 74.75 74 ASP A C 1
ATOM 585 O O . ASP A 1 74 ? 13.581 5.569 -14.607 1.00 74.75 74 ASP A O 1
ATOM 589 N N . SER A 1 75 ? 13.155 4.777 -12.553 1.00 66.69 75 SER A N 1
ATOM 590 C CA . SER A 1 75 ? 11.697 4.928 -12.578 1.00 66.69 75 SER A CA 1
ATOM 591 C C . SER A 1 75 ? 11.008 4.102 -13.667 1.00 66.69 75 SER A C 1
ATOM 593 O O . SER A 1 75 ? 9.838 4.346 -13.984 1.00 66.69 75 SER A O 1
ATOM 595 N N . ALA A 1 76 ? 11.692 3.103 -14.234 1.00 74.38 76 ALA A N 1
ATOM 596 C CA . ALA A 1 76 ? 11.045 2.157 -15.116 1.00 74.38 76 ALA A CA 1
ATOM 597 C C . ALA A 1 76 ? 10.099 1.272 -14.301 1.00 74.38 76 ALA A C 1
ATOM 599 O O . ALA A 1 76 ? 10.389 0.791 -13.205 1.00 74.38 76 ALA A O 1
ATOM 600 N N . TYR A 1 77 ? 8.911 1.074 -14.856 1.00 70.81 77 TYR A N 1
ATOM 601 C CA . TYR A 1 77 ? 7.937 0.159 -14.297 1.00 70.81 77 TYR A CA 1
ATOM 602 C C . TYR A 1 77 ? 8.450 -1.278 -14.432 1.00 70.81 77 TYR A C 1
ATOM 604 O O . TYR A 1 77 ? 8.696 -1.741 -15.550 1.00 70.81 77 TYR A O 1
ATOM 612 N N . PHE A 1 78 ? 8.539 -1.986 -13.308 1.00 78.44 78 PHE A N 1
ATOM 613 C CA . PHE A 1 78 ? 9.026 -3.362 -13.260 1.00 78.44 78 PHE A CA 1
ATOM 614 C C . PHE A 1 78 ? 7.874 -4.358 -13.070 1.00 78.44 78 PHE A C 1
ATOM 616 O O . PHE A 1 78 ? 7.691 -5.291 -13.862 1.00 78.44 78 PHE A O 1
ATOM 623 N N . ALA A 1 79 ? 7.028 -4.116 -12.066 1.00 85.50 79 ALA A N 1
ATOM 624 C CA . ALA A 1 79 ? 5.897 -4.975 -11.732 1.00 85.50 79 ALA A CA 1
ATOM 625 C C . ALA A 1 79 ? 4.712 -4.185 -11.159 1.00 85.50 79 ALA A C 1
ATOM 627 O O . ALA A 1 79 ? 4.872 -3.091 -10.622 1.00 85.50 79 ALA A O 1
ATOM 628 N N . LYS A 1 80 ? 3.505 -4.747 -11.241 1.00 90.75 80 LYS A N 1
ATOM 629 C CA . LYS A 1 80 ? 2.300 -4.235 -10.570 1.00 90.75 80 LYS A CA 1
ATOM 630 C C . LYS A 1 80 ? 1.510 -5.358 -9.951 1.00 90.75 80 LYS A C 1
ATOM 632 O O . LYS A 1 80 ? 1.340 -6.401 -10.567 1.00 90.75 80 LYS A O 1
ATOM 637 N N . TYR A 1 81 ? 0.978 -5.101 -8.773 1.00 90.25 81 TYR A N 1
ATOM 638 C CA . TYR A 1 81 ? -0.034 -5.918 -8.144 1.00 90.25 81 TYR A CA 1
ATOM 639 C C . TYR A 1 81 ? -1.385 -5.245 -8.364 1.00 90.25 81 TYR A C 1
ATOM 641 O O . TYR A 1 81 ? -1.569 -4.091 -7.975 1.00 90.25 81 TYR A O 1
ATOM 649 N N . GLU A 1 82 ? -2.301 -5.942 -9.022 1.00 88.38 82 GLU A N 1
ATOM 650 C CA . GLU A 1 82 ? -3.678 -5.501 -9.253 1.00 88.38 82 GLU A CA 1
ATOM 651 C C . GLU A 1 82 ? -4.556 -6.743 -9.441 1.00 88.38 82 GLU A C 1
ATOM 653 O O . GLU A 1 82 ? -4.103 -7.736 -10.019 1.00 88.38 82 GLU A O 1
ATOM 658 N N . ASN A 1 83 ? -5.803 -6.712 -8.960 1.00 85.75 83 ASN A N 1
ATOM 659 C CA . ASN A 1 83 ? -6.742 -7.835 -9.080 1.00 85.75 83 ASN A CA 1
ATOM 660 C C . ASN A 1 83 ? -6.179 -9.155 -8.520 1.00 85.75 83 ASN A C 1
ATOM 662 O O . ASN A 1 83 ? -6.322 -10.215 -9.135 1.00 85.75 83 ASN A O 1
ATOM 666 N N . GLY A 1 84 ? -5.474 -9.084 -7.386 1.00 83.75 84 GLY A N 1
ATOM 667 C CA . GLY A 1 84 ? -4.917 -1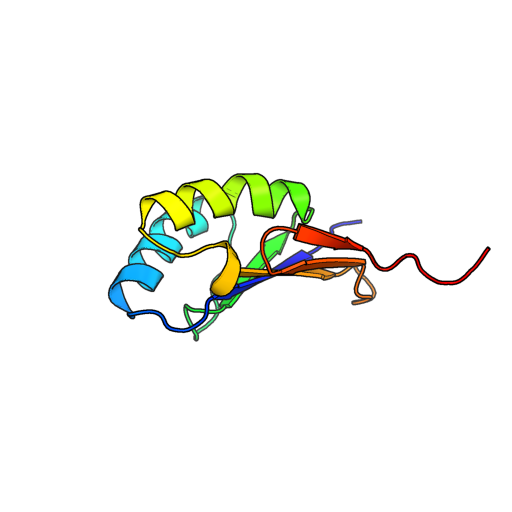0.258 -6.709 1.00 83.75 84 GLY A CA 1
ATOM 668 C C . GLY A 1 84 ? -3.703 -10.896 -7.392 1.00 83.75 84 GLY A C 1
ATOM 669 O O . GLY A 1 84 ? -3.297 -11.993 -7.009 1.00 83.75 84 GLY A O 1
ATOM 670 N N . ARG A 1 85 ? -3.124 -10.268 -8.423 1.00 87.25 85 ARG A N 1
ATOM 671 C CA . ARG A 1 85 ? -2.038 -10.855 -9.223 1.00 87.25 85 ARG A CA 1
ATOM 672 C C . ARG A 1 85 ? -0.886 -9.884 -9.423 1.00 87.25 85 ARG A C 1
ATOM 674 O O . ARG A 1 85 ? -1.098 -8.697 -9.648 1.00 87.25 85 ARG A O 1
ATOM 681 N N . VAL A 1 86 ? 0.333 -10.423 -9.420 1.00 89.44 86 VAL A N 1
ATOM 682 C CA . VAL A 1 86 ? 1.539 -9.695 -9.831 1.00 89.44 86 VAL A CA 1
ATOM 683 C C . VAL A 1 86 ? 1.709 -9.824 -11.345 1.00 89.44 86 VAL A C 1
ATOM 685 O O . VAL A 1 86 ? 1.855 -10.921 -11.881 1.00 89.44 86 VAL A O 1
ATOM 688 N N . ILE A 1 87 ? 1.701 -8.690 -12.036 1.00 89.56 87 ILE A N 1
ATOM 689 C CA . ILE A 1 87 ? 1.915 -8.543 -13.473 1.00 89.56 87 ILE A CA 1
ATOM 690 C C . ILE A 1 87 ? 3.286 -7.899 -13.663 1.00 89.56 87 ILE A C 1
ATOM 692 O O . ILE A 1 87 ? 3.518 -6.781 -13.206 1.00 89.56 87 ILE A O 1
ATOM 696 N N . ARG A 1 88 ? 4.201 -8.591 -14.344 1.00 86.00 88 ARG A N 1
ATOM 697 C CA . ARG A 1 88 ? 5.552 -8.089 -14.627 1.00 86.00 88 ARG A CA 1
ATOM 698 C C . ARG A 1 88 ? 5.639 -7.600 -16.066 1.00 86.00 88 ARG A C 1
ATOM 700 O O . ARG A 1 88 ? 5.175 -8.289 -16.977 1.00 86.00 88 ARG A O 1
ATOM 707 N N . LYS A 1 89 ? 6.266 -6.445 -16.293 1.00 75.19 89 LYS A N 1
ATOM 708 C CA . LYS A 1 89 ? 6.735 -6.098 -17.637 1.00 75.19 89 LYS A CA 1
ATOM 709 C C . LYS A 1 89 ? 8.134 -6.673 -17.791 1.00 75.19 89 LYS A C 1
ATOM 711 O O . LYS A 1 89 ? 9.077 -6.178 -17.192 1.00 75.19 89 LYS A O 1
ATOM 716 N N . PHE A 1 90 ? 8.281 -7.694 -18.629 1.00 61.56 90 PHE A N 1
ATOM 717 C CA . PHE A 1 90 ? 9.593 -7.959 -19.207 1.00 61.56 90 PHE A CA 1
ATOM 718 C C . PHE A 1 90 ? 9.958 -6.749 -20.081 1.00 61.56 90 PHE A C 1
ATOM 720 O O . PHE A 1 90 ? 9.129 -6.362 -20.917 1.00 61.56 90 PHE A O 1
ATOM 727 N N . PRO A 1 91 ? 11.141 -6.125 -19.929 1.00 51.97 91 PRO A N 1
ATOM 728 C CA . PRO A 1 91 ? 11.621 -5.230 -20.967 1.00 51.97 91 PRO A CA 1
ATOM 729 C C . PRO A 1 91 ? 11.710 -6.053 -22.257 1.00 51.97 91 PRO A C 1
ATOM 731 O O . PRO A 1 91 ? 12.332 -7.114 -22.294 1.00 51.97 91 PRO A O 1
ATOM 734 N N . ARG A 1 92 ? 11.015 -5.612 -23.312 1.00 43.78 92 ARG A N 1
ATOM 735 C CA . ARG A 1 92 ? 11.227 -6.159 -24.655 1.00 43.78 92 ARG A CA 1
ATOM 736 C C . ARG A 1 92 ? 12.682 -5.867 -25.024 1.00 43.78 92 ARG A C 1
ATOM 738 O O . ARG A 1 92 ? 13.006 -4.708 -25.258 1.00 43.78 92 ARG A O 1
ATOM 745 N N . GLY A 1 93 ? 13.526 -6.893 -25.051 1.00 46.72 93 GLY A N 1
ATOM 746 C CA . GLY A 1 93 ? 14.919 -6.768 -25.474 1.00 46.72 93 GLY A CA 1
ATOM 747 C C . GLY A 1 93 ? 15.770 -7.967 -25.074 1.00 46.72 93 GLY A C 1
ATOM 748 O O . GLY A 1 93 ? 16.577 -7.860 -24.158 1.00 46.72 93 GLY A O 1
ATOM 749 N N . VAL A 1 94 ? 15.553 -9.095 -25.755 1.00 40.09 94 VAL A N 1
ATOM 750 C CA . VAL A 1 94 ? 16.646 -10.005 -26.142 1.00 40.09 94 VAL A CA 1
ATOM 751 C C . VAL A 1 94 ? 17.154 -9.539 -27.496 1.00 40.09 94 VAL A C 1
ATOM 753 O O . VAL A 1 94 ? 16.286 -9.108 -28.294 1.00 4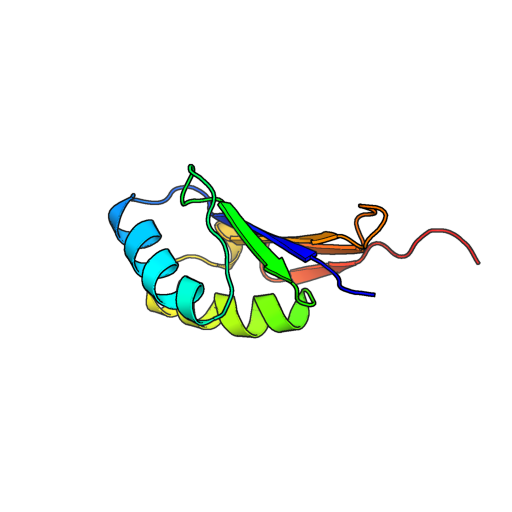0.09 94 VAL A O 1
#

pLDDT: mean 85.67, std 11.47, range [40.09, 95.25]

Sequence (94 aa):
MLNKVNGSLKGMKAERLRKLKNMLEPMGYEFSQDLSKFEKTATIESAVSELVPITEQLGFNVWEDLTLTELSEDSAYFAKYENGRVIRKFPRGV

Organism: NCBI:txid3039180